Protein AF-A0A3P7J0Z0-F1 (afdb_monomer_lite)

Foldseek 3Di:
DDDDDDDDDDPPPPPPFCPVQVPDPDDGVVRLVVVLVVVQVVLVCLQVQNAFDDDDPPGGGHDHDPDRDRDDGDNVVVRVVVVVVVVVDPDDPVVD

Structure (mmCIF, N/CA/C/O backbone):
data_AF-A0A3P7J0Z0-F1
#
_entry.id   AF-A0A3P7J0Z0-F1
#
loop_
_atom_site.group_PDB
_atom_site.id
_atom_site.type_symbol
_atom_site.label_atom_id
_atom_site.label_alt_id
_atom_site.label_comp_id
_atom_site.label_asym_id
_atom_site.label_entity_id
_atom_site.label_seq_id
_atom_site.pdbx_PDB_ins_code
_atom_site.Cartn_x
_atom_site.Cartn_y
_atom_site.Cartn_z
_atom_site.occupancy
_atom_site.B_iso_or_equiv
_atom_site.auth_seq_id
_atom_site.auth_comp_id
_atom_site.auth_asym_id
_atom_site.auth_atom_id
_atom_site.pdbx_PDB_model_num
ATOM 1 N N . MET A 1 1 ? 45.400 -22.716 -26.882 1.00 40.34 1 MET A N 1
ATOM 2 C CA . MET A 1 1 ? 44.756 -22.021 -25.753 1.00 40.34 1 MET A CA 1
ATOM 3 C C . MET A 1 1 ? 43.902 -20.955 -26.424 1.00 40.34 1 MET A C 1
ATOM 5 O O . MET A 1 1 ? 44.473 -20.158 -27.147 1.00 40.34 1 MET A O 1
ATOM 9 N N . ASP A 1 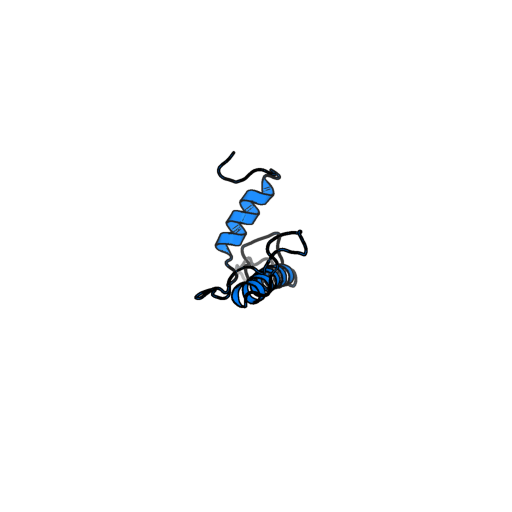2 ? 42.579 -21.020 -26.490 1.00 35.34 2 ASP A N 1
ATOM 10 C CA . ASP A 1 2 ? 41.619 -21.582 -25.546 1.00 35.34 2 ASP A CA 1
ATOM 11 C C . ASP A 1 2 ? 40.349 -22.091 -26.244 1.00 35.34 2 ASP A C 1
ATOM 13 O O . ASP A 1 2 ? 40.049 -21.735 -27.382 1.00 35.34 2 ASP A O 1
ATOM 17 N N . LYS A 1 3 ? 39.666 -23.000 -25.544 1.00 37.88 3 LYS A N 1
ATOM 18 C CA . LYS A 1 3 ? 38.466 -23.737 -25.950 1.00 37.88 3 LYS A CA 1
ATOM 19 C C . LYS A 1 3 ? 37.178 -22.922 -25.764 1.00 37.88 3 LYS A C 1
ATOM 21 O O . LYS A 1 3 ? 37.109 -22.034 -24.924 1.00 37.88 3 LYS A O 1
ATOM 26 N N . SER A 1 4 ? 36.169 -23.340 -26.526 1.00 40.69 4 SER A N 1
ATOM 27 C CA . SER A 1 4 ? 34.717 -23.278 -26.312 1.00 40.69 4 SER A CA 1
ATOM 28 C C . SER A 1 4 ? 34.246 -23.164 -24.851 1.00 40.69 4 SER A C 1
ATOM 30 O O . SER A 1 4 ? 34.739 -23.901 -24.005 1.00 40.69 4 SER A O 1
ATOM 32 N N . ASP A 1 5 ? 33.252 -22.314 -24.564 1.00 40.19 5 ASP A N 1
ATOM 33 C CA . ASP A 1 5 ? 31.862 -22.732 -24.286 1.00 40.19 5 ASP A CA 1
ATOM 34 C C . ASP A 1 5 ? 30.989 -21.576 -23.763 1.00 40.19 5 ASP A C 1
ATOM 36 O O . ASP A 1 5 ? 31.438 -20.628 -23.121 1.00 40.19 5 ASP A O 1
ATOM 40 N N . SER A 1 6 ? 29.705 -21.666 -24.104 1.00 45.75 6 SER A N 1
ATOM 41 C CA . SER A 1 6 ? 28.618 -20.750 -23.773 1.00 45.75 6 SER A CA 1
ATOM 42 C C . SER A 1 6 ? 28.463 -20.467 -22.277 1.00 45.75 6 SER A C 1
ATOM 44 O O . SER A 1 6 ? 28.516 -21.396 -21.477 1.00 45.75 6 SER A O 1
ATOM 46 N N . LEU A 1 7 ? 28.097 -19.229 -21.933 1.00 35.56 7 LEU A N 1
ATOM 47 C CA . LEU A 1 7 ? 26.832 -18.895 -21.262 1.00 35.56 7 LEU A CA 1
ATOM 48 C C . LEU A 1 7 ? 26.725 -17.369 -21.137 1.00 35.56 7 LEU A C 1
ATOM 50 O O . LEU A 1 7 ? 27.449 -16.709 -20.397 1.00 35.56 7 LEU A O 1
ATOM 54 N N . THR A 1 8 ? 25.782 -16.814 -21.888 1.00 49.91 8 THR A N 1
ATOM 55 C CA . THR A 1 8 ? 25.162 -15.516 -21.639 1.00 49.91 8 THR A CA 1
ATOM 56 C C . THR A 1 8 ? 24.668 -15.426 -20.198 1.00 49.91 8 THR A C 1
ATOM 58 O O . THR A 1 8 ? 23.732 -16.126 -19.819 1.00 49.91 8 THR A O 1
ATOM 61 N N . ALA A 1 9 ? 25.218 -14.488 -19.439 1.00 45.75 9 ALA A N 1
ATOM 62 C CA . ALA A 1 9 ? 24.491 -13.809 -18.380 1.00 45.75 9 ALA A CA 1
ATOM 63 C C . ALA A 1 9 ? 24.957 -12.348 -18.386 1.00 45.75 9 ALA A C 1
ATOM 65 O O . ALA A 1 9 ? 26.124 -12.096 -18.075 1.00 45.75 9 ALA A O 1
ATOM 66 N N . PRO A 1 10 ? 24.115 -11.362 -18.758 1.00 46.81 10 PRO A N 1
ATOM 67 C CA . PRO A 1 10 ? 24.428 -9.997 -18.375 1.00 46.81 10 PRO A CA 1
ATOM 68 C C . PRO A 1 10 ? 24.487 -9.994 -16.848 1.00 46.81 10 PRO A C 1
ATOM 70 O O . PRO A 1 10 ? 23.588 -10.533 -16.199 1.00 46.81 10 PRO A O 1
ATOM 73 N N . CYS A 1 11 ? 25.562 -9.447 -16.276 1.00 36.19 11 CYS A N 1
ATOM 74 C CA . CYS A 1 11 ? 25.649 -9.207 -14.843 1.00 36.19 11 CYS A CA 1
ATOM 75 C C . CYS A 1 11 ? 24.343 -8.537 -14.406 1.00 36.19 11 CYS A C 1
ATOM 77 O O . CYS A 1 11 ? 24.096 -7.383 -14.751 1.00 36.19 11 CYS A O 1
ATOM 79 N N . SER A 1 12 ? 23.484 -9.286 -13.710 1.00 53.31 12 SER A N 1
ATOM 80 C CA . SER A 1 12 ? 22.224 -8.782 -13.182 1.00 53.31 12 SER A CA 1
ATOM 81 C C . SER A 1 12 ? 22.572 -7.835 -12.049 1.00 53.31 12 SER A C 1
ATOM 83 O O . SER A 1 12 ? 22.628 -8.221 -10.879 1.00 53.31 12 SER A O 1
ATOM 85 N N . VAL A 1 13 ? 22.853 -6.586 -12.407 1.00 48.44 13 VAL A N 1
ATOM 86 C CA . VAL A 1 13 ? 22.872 -5.475 -11.472 1.00 48.44 13 VAL A CA 1
ATOM 87 C C . VAL A 1 13 ? 21.428 -5.352 -11.007 1.00 48.44 13 VAL A C 1
ATOM 89 O O . VAL A 1 13 ? 20.624 -4.676 -11.635 1.00 48.44 13 VAL A O 1
ATOM 92 N N . ASN A 1 14 ? 21.058 -6.071 -9.945 1.00 55.25 14 ASN A N 1
ATOM 93 C CA . ASN A 1 14 ? 19.884 -5.681 -9.182 1.00 55.25 14 ASN A CA 1
ATOM 94 C C . ASN A 1 14 ? 20.182 -4.241 -8.750 1.00 55.25 14 ASN A C 1
ATOM 96 O O . ASN A 1 14 ? 21.124 -4.066 -7.964 1.00 55.25 14 ASN A O 1
ATOM 100 N N . PRO A 1 15 ? 19.480 -3.213 -9.270 1.00 54.66 15 PRO A N 1
ATOM 101 C CA . PRO A 1 15 ? 19.660 -1.870 -8.750 1.00 54.66 15 PRO A CA 1
ATOM 102 C C . PRO A 1 15 ? 19.407 -1.983 -7.249 1.00 54.66 15 PRO A C 1
ATOM 104 O O . PRO A 1 15 ? 18.462 -2.657 -6.832 1.00 54.66 15 PRO A O 1
ATOM 107 N N . ALA A 1 16 ? 20.344 -1.481 -6.448 1.00 60.19 16 ALA A N 1
ATOM 108 C CA . ALA A 1 16 ? 20.381 -1.701 -5.011 1.00 60.19 16 ALA A CA 1
ATOM 109 C C . ALA A 1 16 ? 19.014 -1.356 -4.390 1.00 60.19 16 ALA A C 1
ATOM 111 O O . ALA A 1 16 ? 18.702 -0.188 -4.193 1.00 60.19 16 ALA A O 1
ATOM 112 N N . GLY A 1 17 ? 18.184 -2.375 -4.140 1.00 75.00 17 GLY A N 1
ATOM 113 C CA . GLY A 1 17 ? 16.813 -2.195 -3.664 1.00 75.00 17 GLY A CA 1
ATOM 114 C C . GLY A 1 17 ? 15.691 -2.787 -4.520 1.00 75.00 17 GLY A C 1
ATOM 115 O O . GLY A 1 17 ? 14.582 -2.306 -4.374 1.00 75.00 17 GLY A O 1
ATOM 116 N N . ASN A 1 18 ? 15.896 -3.794 -5.380 1.00 88.69 18 ASN A N 1
ATOM 117 C CA . ASN A 1 18 ? 14.775 -4.550 -5.977 1.00 88.69 18 ASN A CA 1
ATOM 118 C C . ASN A 1 18 ? 14.884 -6.071 -5.764 1.00 88.69 18 ASN A C 1
ATOM 120 O O . ASN A 1 18 ? 15.072 -6.837 -6.705 1.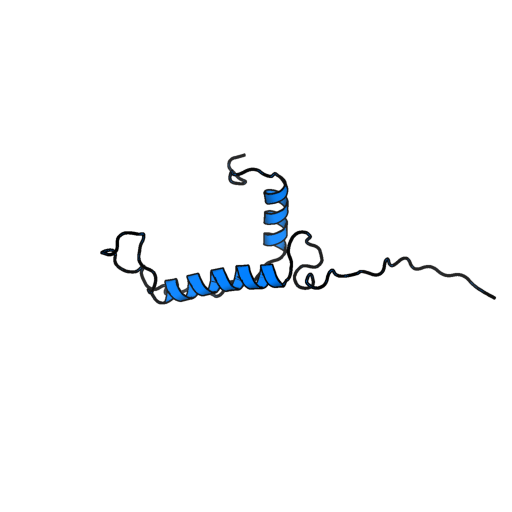00 88.69 18 ASN A O 1
ATOM 124 N N . ARG A 1 19 ? 14.815 -6.519 -4.509 1.00 93.12 19 ARG A N 1
ATOM 125 C CA . ARG A 1 19 ? 14.881 -7.936 -4.116 1.00 93.12 19 ARG A CA 1
ATOM 126 C C . ARG A 1 19 ? 13.518 -8.512 -3.738 1.00 93.12 19 ARG A C 1
ATOM 128 O O . ARG A 1 19 ? 13.345 -9.721 -3.844 1.00 93.12 19 ARG A O 1
ATOM 135 N N . MET A 1 20 ? 12.564 -7.687 -3.296 1.00 94.19 20 MET A N 1
ATOM 136 C CA . MET A 1 20 ? 11.233 -8.154 -2.886 1.00 94.19 20 MET A CA 1
ATOM 137 C C . MET A 1 20 ? 10.391 -8.600 -4.082 1.00 94.19 20 MET A C 1
ATOM 139 O O . MET A 1 20 ? 9.746 -9.640 -4.010 1.00 94.19 20 MET A O 1
ATOM 143 N N . CYS A 1 21 ? 10.430 -7.838 -5.180 1.00 96.12 21 CYS A N 1
ATOM 144 C CA . CYS A 1 21 ? 9.711 -8.149 -6.416 1.00 96.12 21 CYS A CA 1
ATOM 145 C C . CYS A 1 21 ? 10.645 -7.997 -7.630 1.00 96.12 21 CYS A C 1
ATOM 147 O O . CYS A 1 21 ? 10.515 -7.034 -8.384 1.00 96.12 21 CYS A O 1
ATOM 149 N N . PRO A 1 22 ? 11.586 -8.939 -7.848 1.00 94.38 22 PRO A N 1
ATOM 150 C CA . PRO A 1 22 ? 12.654 -8.786 -8.845 1.00 94.38 22 PRO A CA 1
ATOM 151 C C . PRO A 1 22 ? 12.162 -8.599 -10.287 1.00 94.38 22 PRO A C 1
ATOM 153 O O . PRO A 1 22 ? 12.845 -7.985 -11.099 1.00 94.38 22 PRO A O 1
ATOM 156 N N . ASN A 1 23 ? 10.969 -9.114 -10.597 1.00 94.62 23 ASN A N 1
ATOM 157 C CA . ASN A 1 23 ? 10.378 -9.056 -11.935 1.00 94.62 23 ASN A CA 1
ATOM 158 C C . ASN A 1 23 ? 9.596 -7.761 -12.204 1.00 94.62 23 ASN A C 1
ATOM 160 O O . ASN A 1 23 ? 9.169 -7.536 -13.334 1.00 94.62 23 ASN A O 1
ATOM 164 N N . ASN A 1 24 ? 9.401 -6.918 -11.188 1.00 94.44 24 ASN A N 1
ATOM 165 C CA . ASN A 1 24 ? 8.661 -5.669 -11.312 1.00 94.44 24 ASN A CA 1
ATOM 166 C C . ASN A 1 24 ? 9.638 -4.492 -11.376 1.00 94.44 24 ASN A C 1
ATOM 168 O O . ASN A 1 24 ? 10.614 -4.438 -10.624 1.00 94.44 24 ASN A O 1
ATOM 172 N N . VAL A 1 25 ? 9.362 -3.535 -12.262 1.00 91.75 25 VAL A N 1
ATOM 173 C CA . VAL A 1 25 ? 10.190 -2.341 -12.489 1.00 91.75 25 VAL A CA 1
ATOM 174 C C . VAL A 1 25 ? 9.374 -1.093 -12.170 1.00 91.75 25 VAL A C 1
ATOM 176 O O . VAL A 1 25 ? 8.210 -1.011 -12.541 1.00 91.75 25 VAL A O 1
ATOM 179 N N . GLY A 1 26 ? 9.994 -0.109 -11.516 1.00 89.31 26 GLY A N 1
ATOM 180 C CA . GLY A 1 26 ? 9.348 1.161 -11.153 1.00 89.31 26 GLY A CA 1
ATOM 181 C C . GLY A 1 26 ? 9.091 1.344 -9.656 1.00 89.31 26 GLY A C 1
ATOM 182 O O . GLY A 1 26 ? 8.562 2.375 -9.265 1.00 89.31 26 GLY A O 1
ATOM 183 N N . MET A 1 27 ? 9.488 0.371 -8.832 1.00 94.19 27 MET A N 1
ATOM 184 C CA . MET A 1 27 ? 9.426 0.426 -7.370 1.00 94.19 27 MET A CA 1
ATOM 185 C C . MET A 1 27 ? 10.686 -0.196 -6.760 1.00 94.19 27 MET A C 1
ATOM 187 O O . MET A 1 27 ? 11.249 -1.158 -7.294 1.00 94.19 27 MET A O 1
ATOM 191 N N . THR A 1 28 ? 11.098 0.328 -5.610 1.00 95.50 28 THR A N 1
ATOM 192 C CA . THR A 1 28 ? 12.182 -0.193 -4.770 1.00 95.50 28 THR A CA 1
ATOM 193 C C . THR A 1 28 ? 11.641 -0.847 -3.495 1.00 95.50 28 THR A C 1
ATOM 195 O O . THR A 1 28 ? 10.576 -0.506 -2.992 1.00 95.50 28 THR A O 1
ATOM 198 N N . ASP A 1 29 ? 12.398 -1.761 -2.895 1.00 95.50 29 ASP A N 1
ATOM 199 C CA . ASP A 1 29 ? 12.088 -2.446 -1.635 1.00 95.50 29 ASP A CA 1
ATOM 200 C C . ASP A 1 29 ? 11.851 -1.464 -0.481 1.00 95.50 29 ASP A C 1
ATOM 202 O O . ASP A 1 29 ? 11.022 -1.717 0.399 1.00 95.50 29 ASP A O 1
ATOM 206 N N . ALA A 1 30 ? 12.553 -0.326 -0.493 1.00 95.88 30 ALA A N 1
ATOM 207 C CA . ALA A 1 30 ? 12.345 0.750 0.466 1.00 95.88 30 ALA A CA 1
ATOM 208 C C . ALA A 1 30 ? 10.939 1.353 0.323 1.00 95.88 30 ALA A C 1
ATOM 210 O O . ALA A 1 30 ? 10.222 1.483 1.318 1.00 95.88 30 ALA A O 1
ATOM 211 N N . GLU A 1 31 ? 10.505 1.644 -0.905 1.00 95.69 31 GLU A N 1
ATOM 212 C CA . GLU A 1 31 ? 9.162 2.160 -1.193 1.00 95.69 31 GLU A CA 1
ATOM 213 C C . GLU A 1 31 ? 8.084 1.120 -0.873 1.00 95.69 31 GLU A C 1
ATOM 215 O O . GLU A 1 31 ? 7.088 1.447 -0.228 1.00 95.69 31 GLU A O 1
ATOM 220 N N . ARG A 1 32 ? 8.302 -0.155 -1.214 1.00 97.25 32 ARG A N 1
ATOM 221 C CA . ARG A 1 32 ? 7.388 -1.260 -0.859 1.00 97.25 32 ARG A CA 1
ATOM 222 C C . ARG A 1 32 ? 7.198 -1.380 0.648 1.00 97.25 32 ARG A C 1
ATOM 224 O O . ARG A 1 32 ? 6.070 -1.495 1.140 1.00 97.25 32 ARG A O 1
ATOM 231 N N . THR A 1 33 ? 8.302 -1.317 1.390 1.00 96.81 33 THR A N 1
ATOM 232 C CA . THR A 1 33 ? 8.300 -1.345 2.856 1.00 96.81 33 THR A CA 1
ATOM 233 C C . THR A 1 33 ? 7.558 -0.138 3.415 1.00 96.81 33 THR A C 1
ATOM 235 O O . THR A 1 33 ? 6.698 -0.294 4.283 1.00 96.81 33 THR A O 1
ATOM 238 N N . TRP A 1 34 ? 7.834 1.057 2.890 1.00 97.38 34 TRP A N 1
ATOM 239 C CA . TRP A 1 34 ? 7.178 2.288 3.318 1.00 97.38 34 TRP A CA 1
ATOM 240 C C . TRP A 1 34 ? 5.665 2.242 3.079 1.00 97.38 34 TRP A C 1
ATOM 242 O O . TRP A 1 34 ? 4.898 2.456 4.020 1.00 97.38 34 TRP A O 1
ATOM 252 N N . VAL A 1 35 ? 5.221 1.873 1.871 1.00 97.38 35 VAL A N 1
ATOM 253 C CA . VAL A 1 35 ? 3.795 1.759 1.525 1.00 97.38 35 VAL A CA 1
ATOM 254 C C . VAL A 1 35 ? 3.102 0.749 2.441 1.00 97.38 35 VAL A C 1
ATOM 256 O O . VAL A 1 35 ? 2.048 1.049 3.007 1.00 97.38 35 VAL A O 1
ATOM 259 N N . THR A 1 36 ? 3.699 -0.427 2.646 1.00 97.88 36 THR A N 1
ATOM 260 C CA . THR A 1 36 ? 3.130 -1.478 3.510 1.00 97.88 36 THR A CA 1
ATOM 261 C C . THR A 1 36 ? 3.027 -1.029 4.965 1.00 97.88 36 THR A C 1
ATOM 263 O O . THR A 1 36 ? 2.011 -1.266 5.626 1.00 97.88 36 THR A O 1
ATOM 266 N N . ASN A 1 37 ? 4.064 -0.364 5.479 1.00 98.12 37 ASN A N 1
ATOM 267 C CA . ASN A 1 37 ? 4.092 0.133 6.850 1.00 98.12 37 ASN A CA 1
ATOM 268 C C . ASN A 1 37 ? 3.074 1.254 7.056 1.00 98.12 37 ASN A C 1
ATOM 270 O O . ASN A 1 37 ? 2.307 1.187 8.014 1.00 98.12 37 ASN A O 1
ATOM 274 N N . ALA A 1 38 ? 2.980 2.208 6.127 1.00 98.38 38 ALA A N 1
ATOM 275 C CA . ALA A 1 38 ? 2.006 3.294 6.190 1.00 98.38 38 ALA A CA 1
ATOM 276 C C . ALA A 1 38 ? 0.556 2.773 6.213 1.00 98.38 38 ALA A C 1
ATOM 278 O O . ALA A 1 38 ? -0.282 3.276 6.967 1.00 98.38 38 ALA A O 1
ATOM 279 N N . HIS A 1 39 ? 0.243 1.737 5.427 1.00 98.44 39 HIS A N 1
ATOM 280 C CA . HIS A 1 39 ? -1.074 1.093 5.471 1.00 98.44 39 HIS A CA 1
ATOM 281 C C . HIS A 1 39 ? -1.317 0.386 6.806 1.00 98.44 39 HIS A C 1
ATOM 283 O O . HIS A 1 39 ? -2.372 0.562 7.418 1.00 98.44 39 HIS A O 1
ATOM 289 N N . ASN A 1 40 ? -0.347 -0.397 7.280 1.00 98.56 40 ASN A N 1
ATOM 290 C CA . ASN A 1 40 ? -0.479 -1.147 8.526 1.00 98.56 40 ASN A CA 1
ATOM 291 C C . ASN A 1 40 ? -0.554 -0.250 9.768 1.00 98.56 40 ASN A C 1
ATOM 293 O O . ASN A 1 40 ? -1.292 -0.572 10.697 1.00 98.56 40 ASN A O 1
ATOM 297 N N . GLU A 1 41 ? 0.135 0.889 9.778 1.00 98.31 41 GLU A N 1
ATOM 298 C CA . GLU A 1 41 ? 0.024 1.893 10.836 1.00 98.31 41 GLU A CA 1
ATOM 299 C C . GLU A 1 41 ? -1.402 2.454 10.906 1.00 98.31 41 GLU A C 1
ATOM 301 O O . GLU A 1 41 ? -2.046 2.400 11.957 1.00 98.31 41 GLU A O 1
ATOM 306 N N . LYS A 1 42 ? -1.945 2.899 9.765 1.00 97.56 42 LYS A N 1
ATOM 307 C CA . LYS A 1 42 ? -3.324 3.406 9.676 1.00 97.56 42 LYS A CA 1
ATOM 308 C C . LYS A 1 42 ? -4.345 2.346 10.089 1.00 97.56 42 LYS A C 1
ATOM 310 O O . LYS A 1 42 ? -5.247 2.644 10.870 1.00 97.56 42 LYS A O 1
ATOM 315 N N . ARG A 1 43 ? -4.183 1.102 9.623 1.00 98.12 43 ARG A N 1
ATOM 316 C CA . ARG A 1 43 ? -5.022 -0.041 10.027 1.00 98.12 43 ARG A CA 1
ATOM 317 C C . ARG A 1 43 ? -4.928 -0.299 11.533 1.00 98.12 43 ARG A C 1
ATOM 319 O O . ARG A 1 43 ? -5.951 -0.450 12.185 1.00 98.12 43 ARG A O 1
ATOM 326 N N . SER A 1 44 ? -3.735 -0.266 12.122 1.00 98.12 44 SER A N 1
ATOM 327 C CA . SER A 1 44 ? -3.542 -0.439 13.570 1.00 98.12 44 SER A CA 1
ATOM 328 C C . SER A 1 44 ? -4.238 0.648 14.397 1.00 98.12 44 SER A C 1
ATOM 330 O O . SER A 1 44 ? -4.853 0.359 15.429 1.00 98.12 44 SER A O 1
ATOM 332 N N . LEU A 1 45 ? -4.160 1.909 13.965 1.00 98.12 45 LEU A N 1
ATOM 333 C CA . LEU A 1 45 ? -4.860 3.017 14.621 1.00 98.12 45 LEU A CA 1
ATOM 334 C C . LEU A 1 45 ? -6.382 2.871 14.498 1.00 98.12 45 LEU A C 1
ATOM 336 O O . LEU A 1 45 ? -7.103 3.060 15.480 1.00 98.12 45 LEU A O 1
ATOM 340 N N . LEU A 1 46 ? -6.865 2.495 13.311 1.00 97.62 46 LEU A N 1
ATOM 341 C CA . LEU A 1 46 ? -8.281 2.253 13.056 1.00 97.62 46 LEU A CA 1
ATOM 342 C C . LEU A 1 46 ? -8.818 1.097 13.909 1.00 97.62 46 LEU A C 1
ATOM 344 O O . LEU A 1 46 ? -9.829 1.262 14.584 1.00 97.62 46 LEU A O 1
ATOM 348 N N . ALA A 1 47 ? -8.111 -0.035 13.957 1.00 98.06 47 ALA A N 1
ATOM 349 C CA . ALA A 1 47 ? -8.514 -1.211 14.727 1.00 98.06 47 ALA A CA 1
ATOM 350 C C . ALA A 1 47 ? -8.707 -0.902 16.220 1.00 98.06 47 ALA A C 1
ATOM 352 O O . ALA A 1 47 ? -9.640 -1.402 16.846 1.00 98.06 47 ALA A O 1
ATOM 353 N N . ARG A 1 48 ? -7.868 -0.020 16.777 1.00 97.94 48 ARG A N 1
ATOM 354 C CA . ARG A 1 48 ? -7.938 0.430 18.178 1.00 97.94 48 ARG A CA 1
ATOM 355 C C . ARG A 1 48 ? -8.984 1.523 18.431 1.00 97.94 48 ARG A C 1
ATOM 357 O O . ARG A 1 48 ? -9.214 1.880 19.588 1.00 97.94 48 ARG A O 1
ATOM 364 N N . GLY A 1 49 ? -9.642 2.032 17.387 1.00 97.44 49 GLY A N 1
ATOM 365 C CA . GLY A 1 49 ? -10.619 3.118 17.487 1.00 97.44 49 GLY A CA 1
ATOM 366 C C . GLY A 1 49 ? -9.975 4.466 17.819 1.00 97.44 49 GLY A C 1
ATOM 367 O O . GLY A 1 49 ? -10.530 5.252 18.587 1.00 97.44 49 GLY A O 1
ATOM 368 N N . LEU A 1 50 ? -8.774 4.723 17.291 1.00 97.31 50 LEU A N 1
ATOM 369 C CA . LEU A 1 50 ? -7.991 5.939 17.562 1.00 97.31 50 LEU A CA 1
ATOM 370 C C . LEU A 1 50 ? -8.083 6.988 16.442 1.00 97.31 50 LEU A C 1
ATOM 372 O O . LEU A 1 50 ? -7.478 8.050 16.543 1.00 97.31 50 LEU A O 1
ATOM 376 N N . ILE A 1 51 ? -8.829 6.704 15.372 1.00 96.75 51 ILE A N 1
ATOM 377 C CA . ILE A 1 51 ? -8.976 7.596 14.217 1.00 96.75 51 ILE A CA 1
ATOM 378 C C . ILE A 1 51 ? -10.291 8.364 14.312 1.00 96.75 51 ILE A C 1
ATOM 380 O O . ILE A 1 51 ? -11.355 7.750 14.345 1.00 96.75 51 ILE A O 1
ATOM 384 N N . ARG A 1 52 ? -10.230 9.699 14.294 1.00 96.75 52 ARG A N 1
ATOM 385 C CA . ARG A 1 52 ? -11.418 10.566 14.234 1.00 96.75 52 ARG A CA 1
ATOM 386 C C . ARG A 1 52 ? -12.178 10.359 12.924 1.00 96.75 52 ARG A C 1
ATOM 388 O O . ARG A 1 52 ? -11.573 10.337 11.853 1.00 96.75 52 ARG A O 1
ATOM 395 N N . ASN A 1 53 ? -13.504 10.266 12.997 1.00 96.00 53 ASN A N 1
ATOM 396 C CA . ASN A 1 53 ? -14.331 10.173 11.801 1.00 96.00 53 ASN A CA 1
ATOM 397 C C . ASN A 1 53 ? -14.396 11.533 11.082 1.00 96.00 53 ASN A C 1
ATOM 399 O O . ASN A 1 53 ? -15.190 12.395 11.442 1.00 96.00 53 ASN A O 1
ATOM 403 N N . GLY A 1 54 ? -13.557 11.748 10.070 1.00 92.94 54 GLY A N 1
ATOM 404 C CA . GLY A 1 54 ? -13.569 12.964 9.253 1.00 92.94 54 GLY A CA 1
ATOM 405 C C . GLY A 1 54 ? -12.933 14.198 9.912 1.00 92.94 54 GLY A C 1
ATOM 406 O O . GLY A 1 54 ? -12.223 14.127 10.918 1.00 92.94 54 GLY A O 1
ATOM 407 N N . LYS A 1 55 ? -13.153 15.363 9.287 1.00 93.94 55 LYS A N 1
ATOM 408 C CA . LYS A 1 5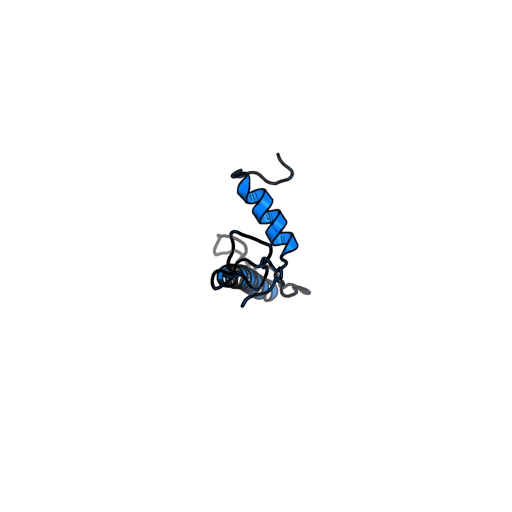5 ? -12.466 16.621 9.638 1.00 93.94 55 LYS A CA 1
ATOM 409 C C . LYS A 1 55 ? -13.107 17.386 10.799 1.00 93.94 55 LYS A C 1
ATOM 411 O O . LYS A 1 55 ? -12.422 18.184 11.429 1.00 93.94 55 LYS A O 1
ATOM 416 N N . ASN A 1 56 ? -14.389 17.159 11.088 1.00 95.38 56 ASN A N 1
ATOM 417 C CA . ASN A 1 56 ? -15.080 17.878 12.157 1.00 9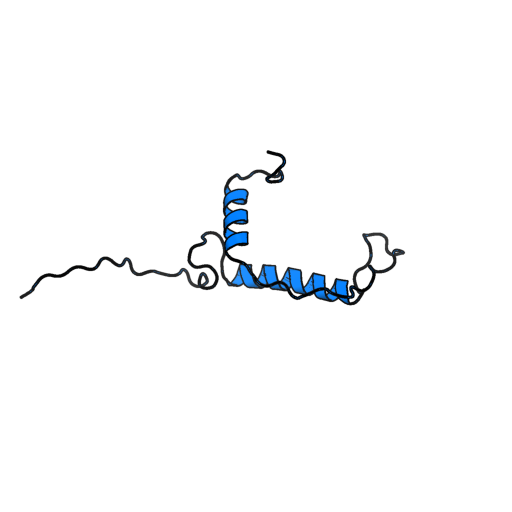5.38 56 ASN A CA 1
ATOM 418 C C . ASN A 1 56 ? -14.514 17.451 13.528 1.00 95.38 56 ASN A C 1
ATOM 420 O O . ASN A 1 56 ? -14.554 16.263 13.851 1.00 95.38 56 ASN A O 1
ATOM 424 N N . PRO A 1 57 ? -14.009 18.388 14.352 1.00 92.69 57 PRO A N 1
ATOM 425 C CA . PRO A 1 57 ? -13.381 18.066 15.632 1.00 92.69 57 PRO A CA 1
ATOM 426 C C . PRO A 1 57 ? -14.350 17.476 16.664 1.00 92.69 57 PRO A C 1
ATOM 428 O O . PRO A 1 57 ? -13.902 16.824 17.600 1.00 92.69 57 PRO A O 1
ATOM 431 N N . ARG A 1 58 ? -15.665 17.672 16.495 1.00 95.69 58 ARG A N 1
ATOM 432 C CA . ARG A 1 58 ? -16.698 17.101 17.374 1.00 95.69 58 ARG A CA 1
ATOM 433 C C . ARG A 1 58 ? -17.051 15.654 17.025 1.00 95.69 58 ARG A C 1
ATOM 435 O O . ARG A 1 58 ? -17.818 15.026 17.752 1.00 95.69 58 ARG A O 1
ATOM 442 N N . ASN A 1 59 ? -16.530 15.125 15.918 1.00 97.06 59 ASN A N 1
ATOM 443 C CA . ASN A 1 59 ? -16.835 13.763 15.512 1.00 97.06 59 ASN A CA 1
ATOM 444 C C . ASN A 1 59 ? -16.151 12.756 16.433 1.00 97.06 59 ASN A C 1
ATOM 446 O O . ASN A 1 59 ? -14.983 12.899 16.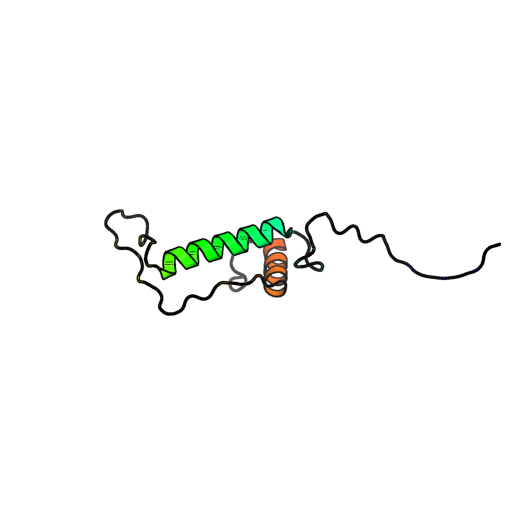796 1.00 97.06 59 ASN A O 1
ATOM 450 N N . LYS A 1 60 ? -16.891 11.698 16.766 1.00 96.81 60 LYS A N 1
ATOM 451 C CA . LYS A 1 60 ? -16.349 10.547 17.487 1.00 96.81 60 LYS A CA 1
ATOM 452 C C . LYS A 1 60 ? -15.316 9.817 16.624 1.00 96.81 60 LYS A C 1
ATOM 454 O O . LYS A 1 60 ? -15.305 9.936 15.394 1.00 96.81 60 LYS A O 1
ATOM 459 N N . ASN A 1 61 ? -14.462 9.037 17.277 1.00 97.75 61 ASN A N 1
ATOM 460 C CA . ASN A 1 61 ? -13.581 8.119 16.568 1.00 97.75 61 ASN A CA 1
ATOM 461 C C . ASN A 1 61 ? -14.381 7.022 15.855 1.00 97.75 61 ASN A C 1
ATOM 463 O O . ASN A 1 61 ? -15.498 6.684 16.253 1.00 97.75 61 ASN A O 1
ATOM 467 N N . LEU A 1 62 ? -13.787 6.470 14.799 1.00 96.88 62 LEU A N 1
ATOM 468 C CA . LEU A 1 62 ? -14.265 5.273 14.122 1.00 96.88 62 LEU A CA 1
ATOM 469 C C . LEU A 1 62 ? -14.309 4.091 15.112 1.00 96.88 62 LEU A C 1
ATOM 471 O O . LEU A 1 62 ? -13.492 4.036 16.038 1.00 96.88 62 LEU A O 1
ATOM 475 N N . PRO A 1 63 ? -15.265 3.158 14.950 1.00 97.19 63 PRO A N 1
ATOM 476 C CA . PRO A 1 63 ? -15.410 2.025 15.855 1.00 97.19 63 PRO A CA 1
ATOM 477 C C . PRO A 1 63 ? -14.178 1.116 15.818 1.00 97.19 63 PRO A C 1
ATOM 479 O O . PRO A 1 63 ? -13.467 1.037 14.815 1.00 97.19 63 PRO A O 1
ATOM 482 N N . ARG A 1 64 ? -13.949 0.396 16.921 1.00 97.75 64 ARG A N 1
ATOM 483 C CA . ARG A 1 64 ? -12.910 -0.637 16.991 1.00 97.75 64 ARG A CA 1
ATOM 484 C C . ARG A 1 64 ? -13.244 -1.775 16.034 1.00 97.75 64 ARG A C 1
ATOM 486 O O . ARG A 1 64 ? -14.398 -2.191 15.944 1.00 97.75 64 ARG A O 1
ATOM 493 N N . ALA A 1 65 ? -12.230 -2.302 15.361 1.00 97.31 65 ALA A N 1
ATOM 494 C CA . ALA A 1 65 ? -12.396 -3.461 14.496 1.00 97.31 65 ALA A CA 1
ATOM 495 C C . ALA A 1 65 ? -12.189 -4.749 15.300 1.00 97.31 65 ALA A C 1
ATOM 497 O O . ALA A 1 65 ? -11.208 -4.866 16.030 1.00 97.31 65 ALA A O 1
ATOM 498 N N . TYR A 1 66 ? -13.083 -5.727 15.133 1.00 96.69 66 TYR A N 1
ATOM 499 C CA . TYR A 1 66 ? -12.914 -7.058 15.726 1.00 96.69 66 TYR A CA 1
ATOM 500 C C . TYR A 1 66 ? -11.803 -7.857 15.026 1.00 96.69 66 TYR A C 1
ATOM 502 O O . TYR A 1 66 ? -11.014 -8.534 15.676 1.00 96.69 66 TYR A O 1
ATOM 510 N N . TYR A 1 67 ? -11.707 -7.734 13.698 1.00 96.88 67 TYR A N 1
ATOM 511 C CA . TYR A 1 67 ? -10.729 -8.455 12.889 1.00 96.88 67 TYR A CA 1
ATOM 512 C C . TYR A 1 67 ? -10.131 -7.544 11.812 1.00 96.88 67 TYR A C 1
ATOM 514 O O . TYR A 1 67 ? -10.764 -7.246 10.801 1.00 96.88 67 TYR A O 1
ATOM 522 N N . MET A 1 68 ? -8.902 -7.073 12.042 1.00 97.69 68 MET A N 1
ATOM 523 C CA . MET A 1 68 ? -8.159 -6.232 11.100 1.00 97.69 68 MET A CA 1
ATOM 524 C C . MET A 1 68 ? -6.725 -6.756 10.942 1.00 97.69 68 MET A C 1
ATOM 526 O O . MET A 1 68 ? -5.816 -6.269 11.615 1.00 97.69 68 MET A O 1
ATOM 530 N N . PRO A 1 69 ? -6.504 -7.765 10.079 1.00 97.50 69 PRO A N 1
ATOM 531 C CA . PRO A 1 69 ? -5.198 -8.396 9.940 1.00 97.50 69 PRO A CA 1
ATOM 532 C C . PRO A 1 69 ? -4.168 -7.443 9.326 1.00 97.50 69 PRO A C 1
ATOM 534 O O . PRO A 1 69 ? -4.508 -6.502 8.592 1.00 97.50 69 PRO A O 1
ATOM 537 N N . ARG A 1 70 ? -2.895 -7.710 9.625 1.00 97.56 70 ARG A N 1
ATOM 538 C CA . ARG A 1 70 ? -1.751 -7.010 9.037 1.00 97.56 70 ARG A CA 1
ATOM 539 C C . ARG A 1 70 ? -1.650 -7.359 7.551 1.00 97.56 70 ARG A C 1
ATOM 541 O O . ARG A 1 70 ? -1.681 -8.530 7.194 1.00 97.56 70 ARG A O 1
ATOM 548 N N . MET A 1 71 ? -1.517 -6.347 6.699 1.00 97.44 71 MET A N 1
ATOM 549 C CA . MET A 1 71 ? -1.290 -6.529 5.268 1.00 97.44 71 MET A CA 1
ATOM 550 C C . MET A 1 71 ? 0.153 -6.955 4.999 1.00 97.44 71 MET A C 1
ATOM 552 O O . MET A 1 71 ? 1.089 -6.414 5.599 1.00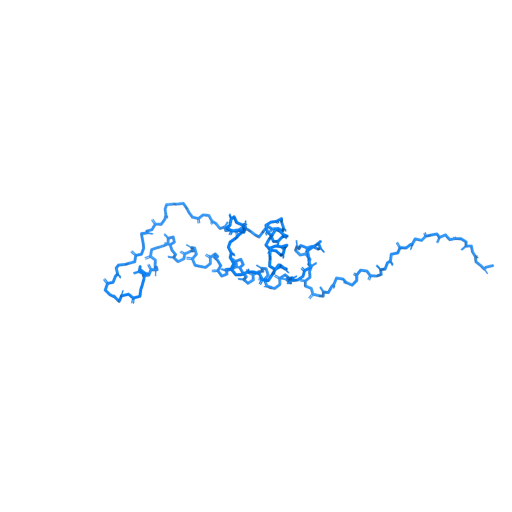 97.44 71 MET A O 1
ATOM 556 N N . THR A 1 72 ? 0.311 -7.888 4.068 1.00 97.25 72 THR A N 1
ATOM 557 C CA . THR A 1 72 ? 1.584 -8.282 3.461 1.00 97.25 72 THR A CA 1
ATOM 558 C C . THR A 1 72 ? 1.696 -7.665 2.072 1.00 97.25 72 THR A C 1
ATOM 560 O O . THR A 1 72 ? 0.681 -7.394 1.433 1.00 97.25 72 THR A O 1
ATOM 563 N N . TYR A 1 73 ? 2.921 -7.430 1.612 1.00 97.25 73 TYR A N 1
ATOM 564 C CA . TYR A 1 73 ? 3.147 -6.952 0.252 1.00 97.25 73 TYR A CA 1
ATOM 565 C C . TYR A 1 73 ? 2.928 -8.089 -0.753 1.00 97.25 73 TYR A C 1
ATOM 567 O O . TYR A 1 73 ? 3.340 -9.217 -0.484 1.00 97.25 73 TYR A O 1
ATOM 575 N N . ASP A 1 74 ? 2.301 -7.793 -1.890 1.00 97.75 74 ASP A N 1
ATOM 576 C CA . ASP A 1 74 ? 2.047 -8.756 -2.965 1.00 97.75 74 ASP A CA 1
ATOM 577 C C . ASP A 1 74 ? 2.568 -8.200 -4.295 1.00 97.75 74 ASP A C 1
ATOM 579 O O . ASP A 1 74 ? 2.097 -7.173 -4.788 1.00 97.75 74 ASP A O 1
ATOM 583 N N . CYS A 1 75 ? 3.545 -8.894 -4.879 1.00 97.62 75 CYS A N 1
ATOM 584 C CA . CYS A 1 75 ? 4.163 -8.502 -6.141 1.00 97.62 75 CYS A CA 1
ATOM 585 C C . CYS A 1 75 ? 3.216 -8.617 -7.345 1.00 97.62 75 CYS A C 1
ATOM 587 O O . CYS A 1 75 ? 3.422 -7.919 -8.335 1.00 97.62 75 CYS A O 1
ATOM 589 N N . ARG A 1 76 ? 2.185 -9.474 -7.304 1.00 97.50 76 ARG A N 1
ATOM 590 C CA . ARG A 1 76 ? 1.196 -9.557 -8.395 1.00 97.50 76 ARG A CA 1
ATOM 591 C C . ARG A 1 76 ? 0.307 -8.321 -8.405 1.00 97.50 76 ARG A C 1
ATOM 593 O O . ARG A 1 76 ? 0.176 -7.681 -9.439 1.00 97.50 76 ARG A O 1
ATOM 600 N N . ALA A 1 77 ? -0.188 -7.928 -7.232 1.00 96.94 77 ALA A N 1
ATOM 601 C CA . ALA A 1 77 ? -0.943 -6.688 -7.080 1.00 96.94 77 ALA A CA 1
ATOM 602 C C . ALA A 1 77 ? -0.102 -5.449 -7.449 1.00 96.94 77 ALA A C 1
ATOM 604 O O . ALA A 1 77 ? -0.626 -4.507 -8.040 1.00 96.94 77 ALA A O 1
ATOM 605 N N . GLU A 1 78 ? 1.204 -5.446 -7.139 1.00 97.69 78 GLU A N 1
ATOM 606 C CA . GLU A 1 78 ? 2.132 -4.407 -7.614 1.00 97.69 78 GLU A CA 1
ATOM 607 C C . GLU A 1 78 ? 2.217 -4.379 -9.148 1.00 97.69 78 GLU A C 1
ATOM 609 O O . GLU A 1 78 ? 2.145 -3.301 -9.730 1.00 97.69 78 GLU A O 1
ATOM 614 N N . ALA A 1 79 ? 2.347 -5.535 -9.806 1.00 97.12 79 ALA A N 1
ATOM 615 C CA . ALA A 1 79 ? 2.439 -5.610 -11.263 1.00 97.12 79 ALA A CA 1
ATOM 616 C C . ALA A 1 79 ? 1.177 -5.054 -11.945 1.00 97.12 79 ALA A C 1
ATOM 618 O O . ALA A 1 79 ? 1.291 -4.245 -12.867 1.00 97.12 79 ALA A O 1
ATOM 619 N N . ASP A 1 80 ? -0.007 -5.409 -11.439 1.00 95.81 80 ASP A N 1
ATOM 620 C CA . ASP A 1 80 ? -1.284 -4.884 -11.935 1.00 95.81 80 ASP A CA 1
ATOM 621 C C . ASP A 1 80 ? -1.379 -3.361 -11.732 1.00 95.81 80 ASP A C 1
ATOM 623 O O . ASP A 1 80 ? -1.785 -2.621 -12.632 1.00 95.81 80 ASP A O 1
ATOM 627 N N . ALA A 1 81 ? -0.940 -2.866 -10.569 1.00 95.62 81 ALA A N 1
ATOM 628 C CA . ALA A 1 81 ? -0.916 -1.437 -10.270 1.00 95.62 81 ALA A CA 1
ATOM 629 C C . ALA A 1 81 ? 0.071 -0.663 -11.160 1.00 95.62 81 ALA A C 1
ATOM 631 O O . ALA A 1 81 ? -0.262 0.427 -11.628 1.00 95.62 81 ALA A O 1
ATOM 632 N N . ILE A 1 82 ? 1.260 -1.215 -11.425 1.00 95.56 82 ILE A N 1
ATOM 633 C CA . ILE A 1 82 ? 2.252 -0.626 -12.337 1.00 95.56 82 ILE A CA 1
ATOM 634 C C . ILE A 1 82 ? 1.696 -0.588 -13.761 1.00 95.56 82 ILE A C 1
ATOM 636 O O . ILE A 1 82 ? 1.747 0.466 -14.395 1.00 95.56 82 ILE A O 1
ATOM 640 N N . ALA A 1 83 ? 1.131 -1.698 -14.248 1.00 94.88 83 ALA A N 1
ATOM 641 C CA . ALA A 1 83 ? 0.526 -1.767 -15.576 1.00 94.88 83 ALA A CA 1
ATOM 642 C C . ALA A 1 83 ? -0.572 -0.707 -15.739 1.00 94.88 83 ALA A C 1
ATOM 644 O O . ALA A 1 83 ? -0.634 -0.034 -16.767 1.00 94.88 83 ALA A O 1
ATOM 645 N N . TYR A 1 84 ? -1.389 -0.494 -14.700 1.00 94.75 84 TYR A N 1
ATOM 646 C CA . TYR A 1 84 ? -2.379 0.578 -14.696 1.00 94.75 84 TYR A CA 1
ATOM 647 C C . TYR A 1 84 ? -1.747 1.977 -14.687 1.00 94.75 84 TYR A C 1
ATOM 649 O O . TYR A 1 84 ? -2.113 2.829 -15.497 1.00 94.75 84 TYR A O 1
ATOM 657 N N . ALA A 1 85 ? -0.782 2.221 -13.798 1.00 94.25 85 ALA A N 1
ATOM 658 C CA . ALA A 1 85 ? -0.137 3.523 -13.634 1.00 94.25 85 ALA A CA 1
ATOM 659 C C . ALA A 1 85 ? 0.588 3.995 -14.906 1.00 94.25 85 ALA A C 1
ATOM 661 O O . ALA A 1 85 ? 0.575 5.187 -15.207 1.00 94.25 85 ALA A O 1
ATOM 662 N N . GLN A 1 86 ? 1.152 3.067 -15.686 1.00 94.38 86 GLN A N 1
ATOM 663 C CA . GLN A 1 86 ? 1.808 3.351 -16.971 1.00 94.38 86 GLN A CA 1
ATOM 664 C C . GLN A 1 86 ? 0.881 3.991 -18.009 1.00 94.38 86 GLN A C 1
ATOM 666 O O . GLN A 1 86 ? 1.349 4.628 -18.949 1.00 94.38 86 GLN A O 1
ATOM 671 N N . LEU A 1 87 ? -0.432 3.852 -17.840 1.00 94.50 87 LEU A N 1
ATOM 672 C CA . LEU A 1 87 ? -1.416 4.441 -18.739 1.00 94.50 87 LEU A CA 1
ATOM 673 C C . LEU A 1 87 ? -1.601 5.942 -18.474 1.00 94.50 87 LEU A C 1
ATOM 675 O O . LEU A 1 87 ? -2.245 6.620 -19.271 1.00 94.50 87 LEU A O 1
ATOM 679 N N . CYS A 1 88 ? -1.052 6.461 -17.368 1.00 94.31 88 CYS A N 1
ATOM 680 C CA . CYS A 1 88 ? -1.100 7.873 -16.987 1.00 94.31 88 CYS A CA 1
ATOM 681 C C . CYS A 1 88 ? -2.529 8.448 -16.939 1.00 94.31 88 CYS A C 1
ATOM 683 O O . CYS A 1 88 ? -2.743 9.636 -17.179 1.00 94.31 88 CYS A O 1
ATOM 685 N N . THR A 1 89 ? -3.520 7.611 -16.617 1.00 93.06 89 THR A N 1
ATOM 686 C CA . THR A 1 89 ? -4.921 8.022 -16.481 1.00 93.06 89 THR A CA 1
ATOM 687 C C . THR A 1 89 ? -5.306 8.165 -15.017 1.00 93.06 89 THR A C 1
ATOM 689 O O . THR A 1 89 ? -4.996 7.294 -14.211 1.00 93.06 89 THR A O 1
ATOM 692 N N . MET A 1 90 ? -6.073 9.204 -14.690 1.00 90.94 90 MET A N 1
ATOM 693 C CA . MET A 1 90 ? -6.565 9.463 -13.327 1.00 90.94 90 MET A CA 1
ATOM 694 C C . MET A 1 90 ? -7.973 8.898 -13.070 1.00 90.94 90 MET A C 1
ATOM 696 O O . MET A 1 90 ? -8.687 9.378 -12.191 1.00 90.94 90 MET A O 1
ATOM 700 N N . MET A 1 91 ? -8.391 7.909 -13.860 1.00 92.75 91 MET A N 1
ATOM 701 C CA . MET A 1 91 ? -9.657 7.192 -13.682 1.00 92.75 91 MET A CA 1
ATOM 702 C C . MET A 1 91 ? -9.410 5.899 -12.892 1.00 92.75 91 MET A C 1
ATOM 704 O O . MET A 1 91 ? -8.286 5.639 -12.465 1.00 92.75 91 MET A O 1
ATOM 708 N N . LYS A 1 92 ? -10.447 5.100 -12.637 1.00 91.62 92 LYS A N 1
ATOM 709 C CA . LYS A 1 92 ? -10.266 3.720 -12.152 1.00 91.62 92 LYS A CA 1
ATOM 710 C C . LYS A 1 92 ? -10.118 2.773 -13.341 1.00 91.62 92 LYS A C 1
ATOM 712 O O . LYS A 1 92 ? -10.489 3.132 -14.457 1.00 91.62 92 LYS A O 1
ATOM 717 N N . SER A 1 93 ? -9.593 1.569 -13.116 1.00 86.31 93 SER A N 1
ATOM 718 C CA . SER A 1 93 ? -9.478 0.534 -14.157 1.00 86.31 93 SER A CA 1
ATOM 719 C C . SER A 1 93 ? -10.812 0.215 -14.825 1.00 86.31 93 SER A C 1
ATOM 721 O O . SER A 1 93 ? -10.858 0.080 -16.041 1.00 86.31 93 SER A O 1
ATOM 723 N N . ASP A 1 94 ? -11.881 0.166 -14.033 1.00 85.56 94 ASP A N 1
ATOM 724 C CA . ASP A 1 94 ? -13.198 -0.317 -14.465 1.00 85.56 94 ASP A CA 1
ATOM 725 C C . ASP A 1 94 ? -14.051 0.769 -15.140 1.00 85.56 94 ASP A C 1
ATOM 727 O O . ASP A 1 94 ? -15.100 0.480 -15.702 1.00 85.56 94 ASP A O 1
ATOM 731 N N . GLU A 1 95 ? -13.627 2.030 -15.048 1.00 74.00 95 GLU A N 1
ATOM 732 C CA . GLU A 1 95 ? -14.343 3.192 -15.591 1.00 74.00 95 GLU A CA 1
ATOM 733 C C . GLU A 1 95 ? -13.727 3.677 -16.917 1.00 74.00 95 GLU A C 1
ATOM 735 O O . GLU A 1 95 ? -14.066 4.764 -17.386 1.00 74.00 95 GLU A O 1
ATOM 740 N N . ARG A 1 96 ? -12.801 2.903 -17.497 1.00 60.06 96 ARG A N 1
ATOM 741 C CA . ARG A 1 96 ? -12.187 3.188 -18.798 1.00 60.06 96 ARG A CA 1
ATOM 742 C C . ARG A 1 96 ? -13.000 2.619 -19.956 1.00 60.06 96 ARG A C 1
ATOM 744 O O . ARG A 1 96 ? -13.467 1.468 -19.834 1.00 60.06 96 ARG A O 1
#

InterPro domains:
  IPR035940 CAP superfamily [G3DSA:3.40.33.10] (14-96)
  IPR035940 CAP superfamily [SSF55797] (14-93)

Radius of gyration: 21.47 Å; chains: 1; bounding box: 62×42×44 Å

Secondary structure (DSSP, 8-state):
---------------TT--SSTT--S--HHHHHHHHHHHHHHHHHHHTT-SBSSS-TTPPBPPPPS--PPPPP-HHHHHHHHHHHTT--SS-GGG-

Organism: Strongylus vulgaris (NCBI:txid40348)

pLDDT: mean 86.52, std 19.37, range [35.34, 98.56]

Sequence (96 aa):
MDKSDSLTAPCSVNPAGNRMCPNNVGMTDAERTWVTNAHNEKRSLLARGLIRNGKNPRNKNLPRAYYMPRMTYDCRAEADAIAYAQLCTMMKSDER